Protein AF-A0A6S7G7I5-F1 (afdb_monomer_lite)

pLDDT: mean 78.07, std 20.4, range [28.81, 96.94]

Radius of gyration: 29.02 Å; chains: 1; boundi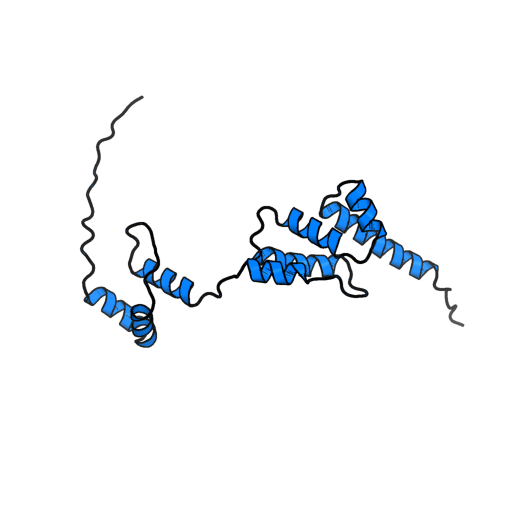ng box: 54×65×83 Å

Organism: Paramuricea clavata (NCBI:txid317549)

Structure (mmCIF, N/CA/C/O backbone):
data_AF-A0A6S7G7I5-F1
#
_entry.id   AF-A0A6S7G7I5-F1
#
loop_
_atom_site.group_PDB
_atom_site.id
_atom_site.type_symbol
_atom_site.label_atom_id
_atom_site.label_alt_id
_atom_site.label_comp_id
_atom_site.label_asym_id
_atom_site.label_entity_id
_atom_site.label_seq_id
_atom_site.pdbx_PDB_ins_code
_atom_site.Cartn_x
_atom_site.Cartn_y
_atom_site.Cartn_z
_atom_site.occupancy
_atom_site.B_iso_or_equiv
_atom_site.auth_seq_id
_atom_site.auth_comp_id
_atom_site.auth_asym_id
_atom_site.auth_atom_id
_atom_site.pdbx_PDB_model_num
ATOM 1 N N . MET A 1 1 ? 25.044 44.221 -19.185 1.00 41.00 1 MET A N 1
ATOM 2 C CA . MET A 1 1 ? 25.330 44.775 -20.522 1.00 41.00 1 MET A CA 1
ATOM 3 C C . MET A 1 1 ? 26.742 44.373 -20.874 1.00 41.00 1 MET A C 1
ATOM 5 O O . MET A 1 1 ? 27.608 44.575 -20.044 1.00 41.00 1 MET A O 1
ATOM 9 N N . GLU A 1 2 ? 27.050 43.767 -21.999 1.00 36.00 2 GLU A N 1
ATOM 10 C CA . GLU A 1 2 ? 26.261 43.349 -23.151 1.00 36.00 2 GLU A CA 1
ATOM 11 C C . GLU A 1 2 ? 27.157 42.374 -23.932 1.00 36.00 2 GLU A C 1
ATOM 13 O O . GLU A 1 2 ? 28.376 42.457 -23.814 1.00 36.00 2 GLU A O 1
ATOM 18 N N . ALA A 1 3 ? 26.514 41.434 -24.632 1.00 41.47 3 ALA A N 1
ATOM 19 C CA . ALA A 1 3 ? 26.901 40.818 -25.908 1.00 41.47 3 ALA A CA 1
ATOM 20 C C . ALA A 1 3 ? 28.393 40.868 -26.307 1.00 41.47 3 ALA A C 1
ATOM 22 O O . ALA A 1 3 ? 28.996 41.923 -26.407 1.00 41.47 3 ALA A O 1
ATOM 23 N N . GLU A 1 4 ? 29.046 39.754 -26.624 1.00 42.25 4 GLU A N 1
ATOM 24 C CA . GLU A 1 4 ? 28.818 38.947 -27.833 1.00 42.25 4 GLU A CA 1
ATOM 25 C C . GLU A 1 4 ? 29.430 37.551 -27.580 1.00 42.25 4 GLU A C 1
ATOM 27 O O . GLU A 1 4 ? 30.589 37.428 -27.208 1.00 42.25 4 GLU A O 1
ATOM 32 N N . TYR A 1 5 ? 28.721 36.425 -27.642 1.00 43.31 5 TYR A N 1
ATOM 33 C CA . TYR A 1 5 ? 28.072 35.851 -28.822 1.00 43.31 5 TYR A CA 1
ATOM 34 C C . TYR A 1 5 ? 28.921 35.915 -30.097 1.00 43.31 5 TYR A C 1
ATOM 36 O O . TYR A 1 5 ? 28.522 36.562 -31.055 1.00 43.31 5 TYR A O 1
ATOM 44 N N . ARG A 1 6 ? 30.039 35.177 -30.164 1.00 36.69 6 ARG A N 1
ATOM 45 C CA . ARG A 1 6 ? 30.509 34.586 -31.432 1.00 36.69 6 ARG A CA 1
ATOM 46 C C . ARG A 1 6 ? 31.046 33.174 -31.226 1.00 36.69 6 ARG A C 1
ATOM 48 O O . ARG A 1 6 ? 32.200 32.945 -30.896 1.00 36.69 6 ARG A O 1
ATOM 55 N N . ALA A 1 7 ? 30.107 32.252 -31.411 1.00 45.25 7 ALA A N 1
ATOM 56 C CA . ALA A 1 7 ? 30.241 30.933 -32.006 1.00 45.25 7 ALA A CA 1
ATOM 57 C C . ALA A 1 7 ? 31.666 30.451 -32.328 1.00 45.25 7 ALA A C 1
ATOM 59 O O . ALA A 1 7 ? 32.244 30.821 -33.348 1.00 45.25 7 ALA A O 1
ATOM 60 N N . THR A 1 8 ? 32.106 29.444 -31.580 1.00 34.78 8 THR A N 1
ATOM 61 C CA . THR A 1 8 ? 32.965 28.401 -32.143 1.00 34.78 8 THR A CA 1
ATOM 62 C C . THR A 1 8 ? 32.189 27.097 -32.105 1.00 34.78 8 THR A C 1
ATOM 64 O O . THR A 1 8 ? 32.448 26.195 -31.314 1.00 34.78 8 THR A O 1
ATOM 67 N N . ILE A 1 9 ? 31.198 27.010 -32.995 1.00 38.22 9 ILE A N 1
ATOM 68 C CA . ILE A 1 9 ? 30.709 25.728 -33.496 1.00 38.22 9 ILE A CA 1
ATOM 69 C C . ILE A 1 9 ? 31.869 25.143 -34.312 1.00 38.22 9 ILE A C 1
ATOM 71 O O . ILE A 1 9 ? 31.909 25.220 -35.536 1.00 38.22 9 ILE A O 1
ATOM 75 N N . GLN A 1 10 ? 32.873 24.593 -33.630 1.00 34.38 10 GLN A N 1
ATOM 76 C CA . GLN A 1 10 ? 33.696 23.567 -34.240 1.00 34.38 10 GLN A CA 1
ATOM 77 C C . GLN A 1 10 ? 32.888 22.291 -34.125 1.00 34.38 10 GLN A C 1
ATOM 79 O O . GLN A 1 10 ? 32.891 21.598 -33.112 1.00 34.38 10 GLN A O 1
ATOM 84 N N . ILE A 1 11 ? 32.134 22.049 -35.195 1.00 34.91 11 ILE A N 1
ATOM 85 C CA . ILE A 1 11 ? 31.566 20.759 -35.543 1.00 34.91 11 ILE A CA 1
ATOM 86 C C . ILE A 1 11 ? 32.722 19.767 -35.431 1.00 34.91 11 ILE A C 1
ATOM 88 O O . ILE A 1 11 ? 33.521 19.627 -36.361 1.00 34.91 11 ILE A O 1
ATOM 92 N N . PHE A 1 12 ? 32.843 19.103 -34.279 1.00 28.81 12 PHE A N 1
ATOM 93 C CA . PHE A 1 12 ? 33.569 17.853 -34.183 1.00 28.81 12 PHE A CA 1
ATOM 94 C C . PHE A 1 12 ? 32.837 16.951 -35.162 1.00 28.81 12 PHE A C 1
ATOM 96 O O . PHE A 1 12 ? 31.755 16.435 -34.879 1.00 28.81 12 PHE A O 1
ATOM 103 N N . ARG A 1 13 ? 33.375 16.878 -36.382 1.00 32.53 13 ARG A N 1
ATOM 104 C CA . ARG A 1 13 ? 33.010 15.885 -37.377 1.00 32.53 13 ARG A CA 1
ATOM 105 C C . ARG A 1 13 ? 33.223 14.555 -36.681 1.00 32.53 13 ARG A C 1
ATOM 107 O O . ARG A 1 13 ? 34.342 14.052 -36.630 1.00 32.53 13 ARG A O 1
ATOM 114 N N . TYR A 1 14 ? 32.150 14.039 -36.097 1.00 33.62 14 TYR A N 1
ATOM 115 C CA . TYR A 1 14 ? 32.092 12.701 -35.557 1.00 33.62 14 TYR A CA 1
ATOM 116 C C . TYR A 1 14 ? 32.307 11.793 -36.760 1.00 33.62 14 TYR A C 1
ATOM 118 O O . TYR A 1 14 ? 31.427 11.594 -37.601 1.00 33.62 14 TYR A O 1
ATOM 126 N N . ARG A 1 15 ? 33.557 11.368 -36.928 1.00 33.56 15 ARG A N 1
ATOM 127 C CA . ARG A 1 15 ? 33.932 10.381 -37.923 1.00 33.56 15 ARG A CA 1
ATOM 128 C C . ARG A 1 15 ? 33.146 9.135 -37.539 1.00 33.56 15 ARG A C 1
ATOM 130 O O . ARG A 1 15 ? 33.246 8.699 -36.397 1.00 33.56 15 ARG A O 1
ATOM 137 N N . ARG A 1 16 ? 32.324 8.618 -38.458 1.00 34.50 16 ARG A N 1
ATOM 138 C CA . ARG A 1 16 ? 31.624 7.346 -38.241 1.00 34.50 16 ARG A CA 1
ATOM 139 C C . ARG A 1 16 ? 32.658 6.329 -37.739 1.00 34.50 16 ARG A C 1
ATOM 141 O O . ARG A 1 16 ? 33.694 6.203 -38.407 1.00 34.50 16 ARG A O 1
ATOM 148 N N . PRO A 1 17 ? 32.428 5.672 -36.592 1.00 41.16 17 PRO A N 1
ATOM 149 C CA . PRO A 1 17 ? 33.378 4.704 -36.081 1.00 41.16 17 PRO A CA 1
ATOM 150 C C . PRO A 1 17 ? 33.504 3.582 -37.108 1.00 41.16 17 PRO A C 1
ATOM 152 O O . PRO A 1 17 ? 32.545 3.201 -37.787 1.00 41.16 17 PRO A O 1
ATOM 155 N N . THR A 1 18 ? 34.733 3.125 -37.307 1.00 49.16 18 THR A N 1
ATOM 156 C CA . THR A 1 18 ? 35.007 2.044 -38.259 1.00 49.16 18 THR A CA 1
ATOM 157 C C . THR A 1 18 ? 34.775 0.699 -37.586 1.00 49.16 18 THR A C 1
ATOM 159 O O . THR A 1 18 ? 34.868 0.570 -36.367 1.00 49.16 18 THR A O 1
ATOM 162 N N . THR A 1 19 ? 34.557 -0.341 -38.390 1.00 48.88 19 THR A N 1
ATOM 163 C CA . THR A 1 19 ? 34.304 -1.737 -37.987 1.00 48.88 19 THR A CA 1
ATOM 164 C C . THR A 1 19 ? 35.287 -2.294 -36.937 1.00 48.88 19 THR A C 1
ATOM 166 O O . THR A 1 19 ? 34.985 -3.286 -36.283 1.00 48.88 19 THR A O 1
ATOM 169 N N . LYS A 1 20 ? 36.465 -1.673 -36.751 1.00 47.97 20 LYS A N 1
ATOM 170 C CA . LYS A 1 20 ? 37.492 -2.046 -35.760 1.00 47.97 20 LYS A CA 1
ATOM 171 C C . LYS A 1 20 ? 37.158 -1.666 -34.309 1.00 47.97 20 LYS A C 1
ATOM 173 O O . LYS A 1 20 ? 37.547 -2.407 -33.405 1.00 47.97 20 LYS A O 1
ATOM 178 N N . GLU A 1 21 ? 36.454 -0.560 -34.073 1.00 49.75 21 GLU A N 1
ATOM 179 C CA . GLU A 1 21 ? 36.111 -0.104 -32.712 1.00 49.75 21 GLU A CA 1
ATOM 180 C C . GLU A 1 21 ? 35.004 -0.983 -32.116 1.00 49.75 21 GLU A C 1
ATOM 182 O O . GLU A 1 21 ? 35.159 -1.491 -31.005 1.00 49.75 21 GLU A O 1
ATOM 187 N N . ARG A 1 22 ? 33.993 -1.325 -32.930 1.00 48.00 22 ARG A N 1
ATOM 188 C CA . ARG A 1 22 ? 33.002 -2.371 -32.623 1.00 48.00 22 ARG A CA 1
ATOM 189 C C . ARG A 1 22 ? 33.652 -3.726 -32.333 1.00 48.00 22 ARG A C 1
ATOM 191 O O . ARG A 1 22 ? 33.331 -4.375 -31.344 1.00 48.00 22 ARG A O 1
ATOM 198 N N . ARG A 1 23 ? 34.637 -4.130 -33.148 1.00 43.56 23 ARG A N 1
ATOM 199 C CA . ARG A 1 23 ? 35.353 -5.411 -32.989 1.00 43.56 23 ARG A CA 1
ATOM 200 C C . ARG A 1 23 ? 36.048 -5.536 -31.636 1.00 43.56 23 ARG A C 1
ATOM 202 O O . ARG A 1 23 ? 35.916 -6.562 -30.985 1.00 43.56 23 ARG A O 1
ATOM 209 N N . THR A 1 24 ? 36.774 -4.502 -31.213 1.00 54.22 24 THR A N 1
ATOM 210 C CA . THR A 1 24 ? 37.514 -4.511 -29.936 1.00 54.22 24 THR A CA 1
ATOM 211 C C . THR A 1 24 ? 36.575 -4.643 -28.737 1.00 54.22 24 THR A C 1
ATOM 213 O O . THR A 1 24 ? 36.912 -5.281 -27.743 1.00 54.22 24 THR A O 1
ATOM 216 N N . TYR A 1 25 ? 35.381 -4.068 -28.850 1.00 56.62 25 TYR A N 1
ATOM 217 C CA . TYR A 1 25 ? 34.367 -4.104 -27.812 1.00 56.62 25 TYR A CA 1
ATOM 218 C C . TYR A 1 25 ? 33.661 -5.470 -27.722 1.00 56.62 25 TYR A C 1
ATOM 220 O O . TYR A 1 25 ? 33.625 -6.053 -26.638 1.00 56.62 25 TYR A O 1
ATOM 228 N N . TYR A 1 26 ? 33.228 -6.054 -28.847 1.00 53.81 26 TYR A N 1
ATOM 229 C CA . TYR A 1 26 ? 32.665 -7.415 -28.869 1.00 53.81 26 TYR A CA 1
ATOM 230 C C . TYR A 1 26 ? 33.661 -8.483 -28.394 1.00 53.81 26 TYR A C 1
ATOM 232 O O . TYR A 1 26 ? 33.279 -9.425 -27.704 1.00 53.81 26 TYR A O 1
ATOM 240 N N . ILE A 1 27 ? 34.958 -8.301 -28.677 1.00 55.44 27 ILE A N 1
ATOM 241 C CA . ILE A 1 27 ? 36.026 -9.183 -28.174 1.00 55.44 27 ILE A CA 1
ATOM 242 C C . ILE A 1 27 ? 36.059 -9.221 -26.634 1.00 55.44 27 ILE A C 1
ATOM 244 O O . ILE A 1 27 ? 36.442 -10.240 -26.065 1.00 55.44 27 ILE A O 1
ATOM 248 N N . ARG A 1 28 ? 35.654 -8.146 -25.943 1.00 56.50 28 ARG A N 1
ATOM 249 C CA . ARG A 1 28 ? 35.699 -8.064 -24.473 1.00 56.50 28 ARG A CA 1
ATOM 250 C C . ARG A 1 28 ? 34.461 -8.636 -23.778 1.00 56.50 28 ARG A C 1
ATOM 252 O O . ARG A 1 28 ? 34.554 -8.984 -22.606 1.00 56.50 28 ARG A O 1
ATOM 259 N N . ILE A 1 29 ? 33.328 -8.705 -24.475 1.00 59.25 29 ILE A N 1
ATOM 260 C CA . ILE A 1 29 ? 32.018 -9.071 -23.906 1.00 59.25 29 ILE A CA 1
ATOM 261 C C . ILE A 1 29 ? 31.606 -10.501 -24.288 1.00 59.25 29 ILE A C 1
ATOM 263 O O . ILE A 1 29 ? 30.845 -11.132 -23.562 1.00 59.25 29 ILE A O 1
ATOM 267 N N . GLY A 1 30 ? 32.180 -11.049 -25.363 1.00 65.94 30 GLY A N 1
ATOM 268 C CA . GLY A 1 30 ? 31.896 -12.398 -25.852 1.00 65.94 30 GLY A CA 1
ATOM 269 C C . GLY A 1 30 ? 31.000 -12.382 -27.091 1.00 65.94 30 GLY A C 1
ATOM 270 O O . GLY A 1 30 ? 30.219 -11.453 -27.298 1.00 65.94 30 GLY A O 1
ATOM 271 N N . GLN A 1 31 ? 31.134 -13.413 -27.932 1.00 68.06 31 GLN A N 1
ATOM 272 C CA . GLN A 1 31 ? 30.384 -13.540 -29.192 1.00 68.06 31 GLN A CA 1
ATOM 273 C C . GLN A 1 31 ? 28.869 -13.579 -28.965 1.00 68.06 31 GLN A C 1
ATOM 275 O O . GLN A 1 31 ? 28.130 -12.988 -29.737 1.00 68.06 31 GLN A O 1
ATOM 280 N N . GLU A 1 32 ? 28.419 -14.162 -27.854 1.00 65.94 32 GLU A N 1
ATOM 281 C CA . GLU A 1 32 ? 26.995 -14.291 -27.528 1.00 65.94 32 GLU A CA 1
ATOM 282 C C . GLU A 1 32 ? 26.275 -12.939 -27.420 1.00 65.94 32 GLU A C 1
ATOM 284 O O . GLU A 1 32 ? 25.159 -12.795 -27.910 1.00 65.94 32 GLU A O 1
ATOM 289 N N . ILE A 1 33 ? 26.909 -11.918 -26.828 1.00 71.12 33 ILE A N 1
ATOM 290 C CA . ILE A 1 33 ? 26.309 -10.576 -26.735 1.00 71.12 33 ILE A CA 1
ATOM 291 C C . ILE A 1 33 ? 26.437 -9.811 -28.058 1.00 71.12 33 ILE A C 1
ATOM 293 O O . ILE A 1 33 ? 25.602 -8.958 -28.344 1.00 71.12 33 ILE A O 1
ATOM 297 N N . ALA A 1 34 ? 27.439 -10.127 -28.883 1.00 70.50 34 ALA A N 1
ATOM 298 C CA . ALA A 1 34 ? 27.572 -9.554 -30.221 1.00 70.50 34 ALA A CA 1
ATOM 299 C C . ALA A 1 34 ? 26.457 -10.038 -31.157 1.00 70.50 34 ALA A C 1
ATOM 301 O O . ALA A 1 34 ? 25.768 -9.223 -31.766 1.00 70.50 34 ALA A O 1
ATOM 302 N N . ASP A 1 35 ? 26.234 -11.353 -31.193 1.00 74.38 35 ASP A N 1
ATOM 303 C CA . ASP A 1 35 ? 25.162 -11.975 -31.973 1.00 74.38 35 ASP A CA 1
ATOM 304 C C . ASP A 1 35 ? 23.786 -11.482 -31.499 1.00 74.38 35 ASP A C 1
ATOM 306 O O . ASP A 1 35 ? 22.873 -11.242 -32.291 1.00 74.38 35 ASP A O 1
ATOM 310 N N . LEU A 1 36 ? 23.647 -11.278 -30.188 1.00 75.81 36 LEU A N 1
ATOM 311 C CA . LEU A 1 36 ? 22.437 -10.733 -29.603 1.00 75.81 36 LEU A CA 1
ATOM 312 C C . LEU A 1 36 ? 22.212 -9.258 -29.972 1.00 75.81 36 LEU A C 1
ATOM 314 O O . LEU A 1 36 ? 21.086 -8.891 -30.307 1.00 75.81 36 LEU A O 1
ATOM 318 N N . ASP A 1 37 ? 23.247 -8.418 -29.932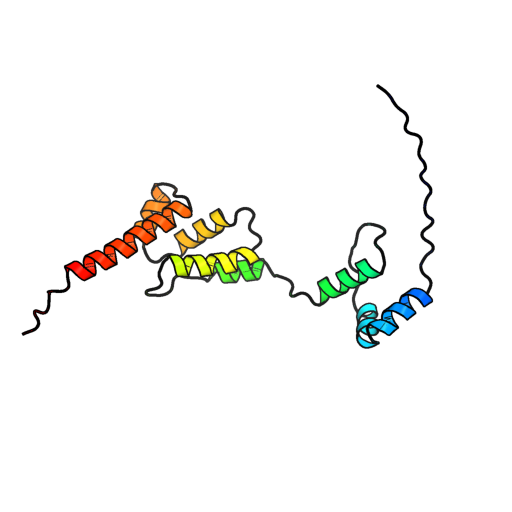 1.00 75.94 37 ASP A N 1
ATOM 319 C CA . ASP A 1 37 ? 23.163 -7.017 -30.354 1.00 75.94 37 ASP A CA 1
ATOM 320 C C . ASP A 1 37 ? 22.687 -6.905 -31.810 1.00 75.94 37 ASP A C 1
ATOM 322 O O . ASP A 1 37 ? 21.763 -6.147 -32.098 1.00 75.94 37 ASP A O 1
ATOM 326 N N . ASP A 1 38 ? 23.218 -7.734 -32.709 1.00 79.19 38 ASP A N 1
ATOM 327 C CA . ASP A 1 38 ? 22.777 -7.772 -34.108 1.00 79.19 38 ASP A CA 1
ATOM 328 C C . ASP A 1 38 ? 21.310 -8.228 -34.264 1.00 79.19 38 ASP A C 1
ATOM 330 O O . ASP A 1 38 ? 20.628 -7.829 -35.212 1.00 79.19 38 ASP A O 1
ATOM 334 N N . SER A 1 39 ? 20.797 -9.040 -33.333 1.00 81.31 39 SER A N 1
ATOM 335 C CA . SER A 1 39 ? 19.432 -9.588 -33.381 1.00 81.31 39 SER A CA 1
ATOM 336 C C . SER A 1 39 ? 18.340 -8.663 -32.819 1.00 81.31 39 SER A C 1
ATOM 338 O O . SER A 1 39 ? 17.166 -8.811 -33.169 1.00 81.31 39 SER A O 1
ATOM 340 N N . ILE A 1 40 ? 18.698 -7.712 -31.950 1.00 79.38 40 ILE A N 1
ATOM 341 C CA . ILE A 1 40 ? 17.751 -6.821 -31.261 1.00 79.38 40 ILE A CA 1
ATOM 342 C C . ILE A 1 40 ? 17.647 -5.488 -32.029 1.00 79.38 40 ILE A C 1
ATOM 344 O O . ILE A 1 40 ? 18.658 -4.972 -32.504 1.00 79.38 40 ILE A O 1
ATOM 348 N N . PRO A 1 41 ? 16.456 -4.869 -32.141 1.00 80.06 41 PRO A N 1
ATOM 349 C CA . PRO A 1 41 ? 16.321 -3.543 -32.743 1.00 80.06 41 PRO A CA 1
ATOM 350 C C . PRO A 1 41 ? 17.028 -2.457 -31.920 1.00 80.06 41 PRO A C 1
ATOM 352 O O . PRO A 1 41 ? 17.010 -2.479 -30.689 1.00 80.06 41 PRO A O 1
ATOM 355 N N . ASP A 1 42 ? 17.621 -1.474 -32.597 1.00 77.12 42 ASP A N 1
ATOM 356 C CA . ASP A 1 42 ? 18.238 -0.331 -31.921 1.00 77.12 42 ASP A CA 1
ATOM 357 C C . ASP A 1 42 ? 17.183 0.525 -31.190 1.00 77.12 42 ASP A C 1
ATOM 359 O O . ASP A 1 42 ? 16.098 0.769 -31.732 1.00 77.12 42 ASP A O 1
ATOM 363 N N . PRO A 1 43 ? 17.482 1.018 -29.972 1.00 72.56 43 PRO A N 1
ATOM 364 C CA . PRO A 1 43 ? 16.575 1.881 -29.228 1.00 72.56 43 PRO A CA 1
ATOM 365 C C . PRO A 1 43 ? 16.374 3.213 -29.964 1.00 72.56 43 PRO A C 1
ATOM 367 O O . PRO A 1 43 ? 17.316 3.785 -30.518 1.00 72.56 43 PRO A O 1
ATOM 370 N N . ALA A 1 44 ? 15.149 3.745 -29.928 1.00 68.12 44 ALA A N 1
ATOM 371 C CA . ALA A 1 44 ? 14.818 5.065 -30.465 1.00 68.12 44 ALA A CA 1
ATOM 372 C C . ALA A 1 44 ? 15.410 6.174 -29.573 1.00 68.12 44 ALA A C 1
ATOM 374 O O . ALA A 1 44 ? 14.716 6.789 -28.768 1.00 68.12 44 ALA A O 1
ATOM 375 N N . LEU A 1 45 ? 16.723 6.383 -29.665 1.00 65.50 45 LEU A N 1
ATOM 376 C CA . LEU A 1 45 ? 17.444 7.418 -28.928 1.00 65.50 45 LEU A CA 1
ATOM 377 C C . LEU A 1 45 ? 17.533 8.686 -29.783 1.00 65.50 45 LEU A C 1
ATOM 379 O O . LEU A 1 45 ? 18.098 8.670 -30.87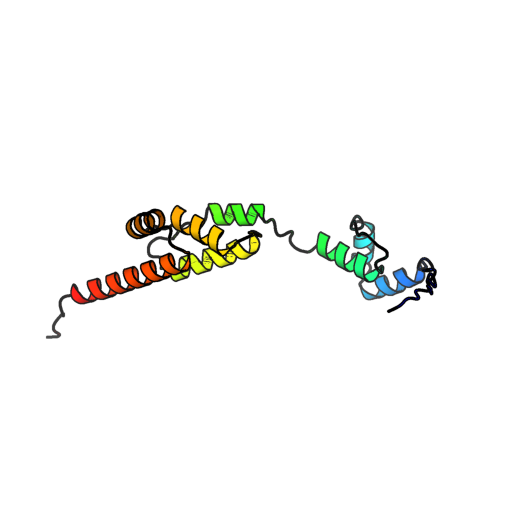8 1.00 65.50 45 LEU A O 1
ATOM 383 N N . GLU A 1 46 ? 17.002 9.796 -29.274 1.00 57.69 46 GLU A N 1
ATOM 384 C CA . GLU A 1 46 ? 17.172 11.111 -29.892 1.00 57.69 46 GLU A CA 1
ATOM 385 C C . GLU A 1 46 ? 18.574 11.664 -29.579 1.00 57.69 46 GLU A C 1
ATOM 387 O O . GLU A 1 46 ? 18.985 11.775 -28.422 1.00 57.69 46 GLU A O 1
ATOM 392 N N . GLY A 1 47 ? 19.329 12.009 -30.626 1.00 59.53 47 GLY A N 1
ATOM 393 C CA . GLY A 1 47 ? 20.642 12.650 -30.518 1.00 59.53 47 GLY A CA 1
ATOM 394 C C . GLY A 1 47 ? 21.853 11.750 -30.798 1.00 59.53 47 GLY A C 1
ATOM 395 O O . GLY A 1 47 ? 21.779 10.534 -30.990 1.00 59.53 47 GLY A O 1
ATOM 396 N N . ASN A 1 48 ? 23.025 12.384 -30.858 1.00 59.41 48 ASN A N 1
ATOM 397 C CA . ASN A 1 48 ? 24.289 11.739 -31.218 1.00 59.41 48 ASN A CA 1
ATOM 398 C C . ASN A 1 48 ? 24.944 11.085 -29.982 1.00 59.41 48 ASN A C 1
ATOM 400 O O . ASN A 1 48 ? 25.993 11.522 -29.517 1.00 59.41 48 ASN A O 1
ATOM 404 N N . GLN A 1 49 ? 24.278 10.085 -29.392 1.00 64.06 49 GLN A N 1
ATOM 405 C CA . GLN A 1 49 ? 24.822 9.307 -28.271 1.00 64.06 49 GLN A CA 1
ATOM 406 C C . GLN A 1 49 ? 25.897 8.311 -28.742 1.00 64.06 49 GLN A C 1
ATOM 408 O O . GLN A 1 49 ? 25.761 7.725 -29.818 1.00 64.06 49 GLN A O 1
ATOM 413 N N . ASN A 1 50 ? 26.933 8.100 -27.920 1.00 74.44 50 ASN A N 1
ATOM 414 C CA . ASN A 1 50 ? 28.027 7.150 -28.169 1.00 74.44 50 ASN A CA 1
ATOM 415 C C . ASN A 1 50 ? 27.503 5.699 -28.289 1.00 74.44 50 ASN A C 1
ATOM 417 O O . ASN A 1 50 ? 26.572 5.321 -27.579 1.00 74.44 50 ASN A O 1
ATOM 421 N N . GLU A 1 51 ? 28.122 4.880 -29.148 1.00 71.00 51 GLU A N 1
ATOM 422 C CA . GLU A 1 51 ? 27.760 3.473 -29.399 1.00 71.00 51 GLU A CA 1
ATOM 423 C C . GLU A 1 51 ? 27.712 2.632 -28.114 1.00 71.00 51 GLU A C 1
ATOM 425 O O . GLU A 1 51 ? 26.820 1.804 -27.960 1.00 71.00 51 GLU A O 1
ATOM 430 N N . TYR A 1 52 ? 28.600 2.905 -27.152 1.00 70.25 52 TYR A N 1
ATOM 431 C CA . TYR A 1 52 ? 28.576 2.247 -25.842 1.00 70.25 52 TYR A CA 1
ATOM 432 C C . TYR A 1 52 ? 27.262 2.494 -25.085 1.00 70.25 52 TYR A C 1
ATOM 434 O O . TYR A 1 52 ? 26.631 1.561 -24.597 1.00 70.25 52 TYR A O 1
ATOM 442 N N . THR A 1 53 ? 26.817 3.750 -25.016 1.00 72.56 53 THR A N 1
ATOM 443 C CA . THR A 1 53 ? 25.571 4.131 -24.334 1.00 72.56 53 THR A CA 1
ATOM 444 C C . THR A 1 53 ? 24.353 3.546 -25.040 1.00 72.56 53 THR A C 1
ATOM 446 O O . THR A 1 53 ? 23.415 3.100 -24.383 1.00 72.56 53 THR A O 1
ATOM 449 N N . ARG A 1 54 ? 24.391 3.489 -26.378 1.00 77.00 54 ARG A N 1
ATOM 450 C CA . ARG A 1 54 ? 23.334 2.864 -27.179 1.00 77.00 54 ARG A CA 1
ATOM 451 C C . ARG A 1 54 ? 23.196 1.382 -26.861 1.00 77.00 54 ARG A C 1
ATOM 453 O O . ARG A 1 54 ? 22.076 0.934 -26.640 1.00 77.00 54 ARG A O 1
ATOM 460 N N . LEU A 1 55 ? 24.308 0.645 -26.788 1.00 76.56 55 LEU A N 1
ATOM 461 C CA . LEU A 1 55 ? 24.250 -0.777 -26.471 1.00 76.56 55 LEU A CA 1
ATOM 462 C C . LEU A 1 55 ? 23.772 -1.027 -25.042 1.00 76.56 55 LEU A C 1
ATOM 464 O O . LEU A 1 55 ? 22.920 -1.883 -24.849 1.00 76.56 55 LEU A O 1
ATOM 468 N N . ILE A 1 56 ? 24.272 -0.281 -24.052 1.00 78.88 56 ILE A N 1
ATOM 469 C CA . ILE A 1 56 ? 23.795 -0.431 -22.669 1.00 78.88 56 ILE A CA 1
ATOM 470 C C . ILE A 1 56 ? 22.281 -0.212 -22.605 1.00 78.88 56 ILE A C 1
ATOM 472 O O . ILE A 1 56 ? 21.578 -1.063 -22.080 1.00 78.88 56 ILE A O 1
ATOM 476 N N . HIS A 1 57 ? 21.749 0.839 -23.236 1.00 76.25 57 HIS A N 1
ATOM 477 C CA . HIS A 1 57 ? 20.301 1.055 -23.294 1.00 76.25 57 HIS A CA 1
ATOM 478 C C . HIS A 1 57 ? 19.539 -0.036 -24.044 1.00 76.25 57 HIS A C 1
ATOM 480 O O . HIS A 1 57 ? 18.435 -0.398 -23.643 1.00 76.25 57 HIS A O 1
ATOM 486 N N . LYS A 1 58 ? 20.113 -0.568 -25.120 1.00 81.38 58 LYS A N 1
ATOM 487 C CA . LYS A 1 58 ? 19.530 -1.667 -25.890 1.00 81.38 58 LYS A CA 1
ATOM 488 C C . LYS A 1 58 ? 19.447 -2.951 -25.062 1.00 81.38 58 LYS A C 1
ATOM 490 O O . LYS A 1 58 ? 18.395 -3.584 -25.017 1.00 81.38 58 LYS A O 1
ATOM 495 N N . LEU A 1 59 ? 20.526 -3.294 -24.359 1.00 78.81 59 LEU A N 1
ATOM 496 C CA . LEU A 1 59 ? 20.583 -4.435 -23.448 1.00 78.81 59 LEU A CA 1
ATOM 497 C C . LEU A 1 59 ? 19.655 -4.222 -22.250 1.00 78.81 59 LEU A C 1
ATOM 499 O O . LEU A 1 59 ? 18.894 -5.123 -21.922 1.00 78.81 59 LEU A O 1
ATOM 503 N N . ASP A 1 60 ? 19.632 -3.029 -21.659 1.00 77.06 60 ASP A N 1
ATOM 504 C CA . ASP A 1 60 ? 18.723 -2.682 -20.565 1.00 77.06 60 ASP A CA 1
ATOM 505 C C . ASP A 1 60 ? 17.257 -2.835 -20.991 1.00 77.06 60 ASP A C 1
ATOM 507 O O . ASP A 1 60 ? 16.474 -3.473 -20.298 1.00 77.06 60 ASP A O 1
ATOM 511 N N . GLN A 1 61 ? 16.866 -2.325 -22.162 1.00 75.19 61 GLN A N 1
ATOM 512 C CA . GLN A 1 61 ? 15.497 -2.476 -22.672 1.00 75.19 61 GLN A CA 1
ATOM 513 C C . GLN A 1 61 ? 15.096 -3.929 -22.948 1.00 75.19 61 GLN A C 1
ATOM 515 O O . GLN A 1 61 ? 13.902 -4.258 -22.907 1.00 75.19 61 GLN A O 1
ATOM 520 N N . HIS A 1 62 ? 16.069 -4.769 -23.294 1.00 77.31 62 HIS A N 1
ATOM 521 C CA . HIS A 1 62 ? 15.839 -6.163 -23.642 1.00 77.31 62 HIS A CA 1
ATOM 522 C C . HIS A 1 62 ? 15.847 -7.085 -22.418 1.00 77.31 62 HIS A C 1
ATOM 524 O O . HIS A 1 62 ? 15.041 -8.011 -22.341 1.00 77.31 62 HIS A O 1
ATOM 530 N N . PHE A 1 63 ? 16.739 -6.832 -21.461 1.00 71.00 63 PHE A N 1
ATOM 531 C CA . PHE A 1 63 ? 16.994 -7.710 -20.322 1.00 71.00 63 PHE A CA 1
ATOM 532 C C . PHE A 1 63 ? 16.422 -7.221 -19.003 1.00 71.00 63 PHE A C 1
ATOM 534 O O . PHE A 1 63 ? 16.143 -8.058 -18.140 1.00 71.00 63 PHE A O 1
ATOM 541 N N . LEU A 1 64 ? 16.239 -5.910 -18.810 1.00 68.69 64 LEU A N 1
ATOM 542 C CA . LEU A 1 64 ? 15.561 -5.461 -17.605 1.00 68.69 64 LEU A CA 1
ATOM 543 C C . LEU A 1 64 ? 14.113 -5.951 -17.661 1.00 68.69 64 LEU A C 1
ATOM 545 O O . LEU A 1 64 ? 13.438 -5.788 -18.685 1.00 68.69 64 LEU A O 1
ATOM 549 N N . PRO A 1 65 ? 13.606 -6.533 -16.561 1.00 64.00 65 PRO A N 1
ATOM 550 C CA . PRO A 1 65 ? 12.190 -6.797 -16.431 1.00 64.00 65 PRO A CA 1
ATOM 551 C C . PRO A 1 65 ? 11.449 -5.499 -16.729 1.00 64.00 65 PRO A C 1
ATOM 553 O O . PRO A 1 65 ? 11.639 -4.499 -16.036 1.00 64.00 65 PRO A O 1
ATOM 556 N N . ARG A 1 66 ? 10.621 -5.495 -17.776 1.00 67.88 66 ARG A N 1
ATOM 557 C CA . ARG A 1 66 ? 9.742 -4.357 -18.030 1.00 67.88 66 ARG A CA 1
ATOM 558 C C . ARG A 1 66 ? 8.820 -4.260 -16.828 1.00 67.88 66 ARG A C 1
ATOM 560 O O . ARG A 1 66 ? 7.938 -5.106 -16.667 1.00 67.88 66 ARG A O 1
ATOM 567 N N . GLU A 1 67 ? 9.053 -3.275 -15.965 1.00 66.44 67 GLU A N 1
ATOM 568 C CA . GLU A 1 67 ? 8.156 -2.986 -14.856 1.00 66.44 67 GLU A CA 1
ATOM 569 C C . GLU A 1 67 ? 6.811 -2.589 -15.451 1.00 66.44 67 GLU A C 1
ATOM 571 O O . GLU A 1 67 ? 6.575 -1.462 -15.888 1.00 66.44 67 GLU A O 1
ATOM 576 N N . ASN A 1 68 ? 5.927 -3.577 -15.550 1.00 83.56 68 ASN A N 1
ATOM 577 C CA . ASN A 1 68 ? 4.594 -3.355 -16.044 1.00 83.56 68 ASN A CA 1
ATOM 578 C C . ASN A 1 68 ? 3.803 -2.697 -14.916 1.00 83.56 68 ASN A C 1
ATOM 580 O O . ASN A 1 68 ? 3.232 -3.373 -14.055 1.00 83.56 68 ASN A O 1
ATOM 584 N N . LYS A 1 69 ? 3.785 -1.363 -14.936 1.00 89.25 69 LYS A N 1
ATOM 585 C CA . LYS A 1 69 ? 3.001 -0.544 -14.011 1.00 89.25 69 LYS A CA 1
ATOM 586 C C . LYS A 1 69 ? 1.542 -0.999 -13.938 1.00 89.25 69 LYS A C 1
ATOM 588 O O . LYS A 1 69 ? 0.958 -0.979 -12.860 1.00 89.25 69 LYS A O 1
ATOM 593 N N . ASP A 1 70 ? 0.963 -1.470 -15.044 1.00 88.62 70 ASP A N 1
ATOM 594 C CA . ASP A 1 70 ? -0.431 -1.912 -15.090 1.00 88.62 70 ASP A CA 1
ATOM 595 C C . ASP A 1 70 ? -0.606 -3.254 -14.372 1.00 88.62 70 ASP A C 1
ATOM 597 O O . ASP A 1 70 ? -1.576 -3.445 -13.641 1.00 88.62 70 ASP A O 1
ATOM 601 N N . TYR A 1 71 ? 0.378 -4.150 -14.474 1.00 91.00 71 TYR A N 1
ATOM 602 C CA . TYR A 1 71 ? 0.404 -5.375 -13.675 1.00 91.00 71 TYR A CA 1
ATOM 603 C C . TYR A 1 71 ? 0.601 -5.087 -12.180 1.00 91.00 71 TYR A C 1
ATOM 605 O O . TYR A 1 71 ? -0.056 -5.704 -11.342 1.00 91.00 71 TYR A O 1
ATOM 613 N N . ALA A 1 72 ? 1.459 -4.127 -11.823 1.00 92.06 72 ALA A N 1
ATOM 614 C CA . ALA A 1 72 ? 1.620 -3.703 -10.433 1.00 92.06 72 ALA A CA 1
ATOM 615 C C . ALA A 1 72 ? 0.312 -3.121 -9.870 1.00 92.06 72 ALA A C 1
ATOM 617 O O . ALA A 1 72 ? -0.106 -3.507 -8.779 1.00 92.06 72 ALA A O 1
ATOM 618 N N . ARG A 1 73 ? -0.386 -2.283 -10.648 1.00 94.50 73 ARG A N 1
ATOM 619 C CA . ARG A 1 73 ? -1.710 -1.737 -10.304 1.00 94.50 73 ARG A CA 1
ATOM 620 C C . ARG A 1 73 ? -2.769 -2.826 -10.184 1.00 94.50 73 ARG A C 1
ATOM 622 O O . ARG A 1 73 ? -3.578 -2.780 -9.264 1.00 94.50 73 ARG A O 1
ATOM 629 N N . PHE A 1 74 ? -2.749 -3.826 -11.064 1.00 94.62 74 PHE A N 1
ATOM 630 C CA . PHE A 1 74 ? -3.618 -4.998 -10.957 1.00 94.62 74 PHE A CA 1
ATOM 631 C C . PHE A 1 74 ? -3.350 -5.775 -9.662 1.00 94.62 74 PHE A C 1
ATOM 633 O O . PHE A 1 74 ? -4.282 -6.105 -8.929 1.00 94.62 74 PHE A O 1
ATOM 640 N N . LYS A 1 75 ? -2.074 -6.019 -9.337 1.00 95.06 75 LYS A N 1
ATOM 641 C CA . LYS A 1 75 ? -1.676 -6.693 -8.096 1.00 95.06 75 LYS A CA 1
ATOM 642 C C . LYS A 1 75 ? -2.109 -5.900 -6.864 1.00 95.06 75 LYS A C 1
ATOM 644 O O . LYS A 1 75 ? -2.604 -6.500 -5.916 1.00 95.06 75 LYS A O 1
ATOM 649 N N . LEU A 1 76 ? -1.950 -4.577 -6.896 1.00 96.19 76 LEU A N 1
ATOM 650 C CA . LEU A 1 76 ? -2.426 -3.684 -5.847 1.00 96.19 76 LEU A CA 1
ATOM 651 C C . LEU A 1 76 ? -3.948 -3.768 -5.722 1.00 96.19 76 LEU A C 1
ATOM 653 O O . LEU A 1 76 ? -4.449 -3.984 -4.636 1.00 96.19 76 LEU A O 1
ATOM 657 N N . GLY A 1 77 ? -4.691 -3.686 -6.826 1.00 95.00 77 GLY A N 1
ATOM 658 C CA . GLY A 1 77 ? -6.156 -3.713 -6.821 1.00 95.00 77 GLY A CA 1
ATOM 659 C C . GLY A 1 77 ? -6.781 -4.981 -6.230 1.00 95.00 77 GLY A C 1
ATOM 660 O O . GLY A 1 77 ? -7.894 -4.902 -5.713 1.00 95.00 77 GLY A O 1
ATOM 661 N N . ASN A 1 78 ? -6.067 -6.108 -6.280 1.00 95.12 78 ASN A N 1
ATOM 662 C CA . ASN A 1 78 ? -6.477 -7.389 -5.692 1.00 95.12 78 ASN A CA 1
ATOM 663 C C . ASN A 1 78 ? -5.933 -7.619 -4.275 1.00 95.12 78 ASN A C 1
ATOM 665 O O . ASN A 1 78 ? -6.246 -8.635 -3.656 1.00 95.12 78 ASN A O 1
ATOM 669 N N . LEU A 1 79 ? -5.085 -6.721 -3.774 1.00 95.31 79 LEU A N 1
ATOM 670 C CA . LEU A 1 79 ? -4.578 -6.799 -2.417 1.00 95.31 79 LEU A CA 1
ATOM 671 C C . LEU A 1 79 ? -5.708 -6.453 -1.441 1.00 95.31 79 LEU A C 1
ATOM 673 O O . LEU A 1 79 ? -6.427 -5.474 -1.626 1.00 95.31 79 LEU A O 1
ATOM 677 N N . VAL A 1 80 ? -5.861 -7.279 -0.414 1.00 94.69 80 VAL A N 1
ATOM 678 C CA . VAL A 1 80 ? -6.792 -7.066 0.695 1.00 94.69 80 VAL A CA 1
ATOM 679 C C . VAL A 1 80 ? -6.070 -7.334 2.007 1.00 94.69 80 VAL A C 1
ATOM 681 O O . VAL A 1 80 ? -5.070 -8.070 2.028 1.00 94.69 80 VAL A O 1
ATOM 684 N N . GLN A 1 81 ? -6.560 -6.720 3.083 1.00 94.50 81 GLN A N 1
ATOM 685 C CA . GLN A 1 81 ? -6.072 -6.991 4.432 1.00 94.50 81 GLN A CA 1
ATOM 686 C C . GLN A 1 81 ? -6.325 -8.470 4.756 1.00 94.50 81 GLN A C 1
ATOM 688 O O . GLN A 1 81 ? -7.346 -9.028 4.363 1.00 94.50 81 GLN A O 1
ATOM 693 N N . GLN A 1 82 ? -5.370 -9.142 5.394 1.00 93.50 82 GLN A N 1
ATOM 694 C CA . GLN A 1 82 ? -5.578 -10.511 5.871 1.00 93.50 82 GLN A CA 1
ATOM 695 C C . GLN A 1 82 ? -6.325 -10.510 7.208 1.00 93.50 82 GLN A C 1
ATOM 697 O O . GLN A 1 82 ? -6.338 -9.513 7.935 1.00 93.50 82 GLN A O 1
ATOM 702 N N . ASP A 1 83 ? -6.958 -11.635 7.537 1.00 88.31 83 ASP A N 1
ATOM 703 C CA . ASP A 1 83 ? -7.552 -11.829 8.858 1.00 88.31 83 ASP A CA 1
ATOM 704 C C . ASP A 1 83 ? -6.462 -11.703 9.933 1.00 88.31 83 ASP A C 1
ATOM 706 O O . ASP A 1 83 ? -5.350 -12.204 9.764 1.00 88.31 83 ASP A O 1
ATOM 710 N N . ASP A 1 84 ? -6.769 -10.970 11.004 1.00 87.62 84 ASP A N 1
ATOM 711 C CA . ASP A 1 84 ? -5.850 -10.654 12.109 1.00 87.62 84 ASP A CA 1
ATOM 712 C C . ASP A 1 84 ? -4.549 -9.912 11.721 1.00 87.62 84 ASP A C 1
ATOM 714 O O . ASP A 1 84 ? -3.639 -9.765 12.541 1.00 87.62 84 ASP A O 1
ATOM 718 N N . GLU A 1 85 ? -4.445 -9.382 10.499 1.00 91.88 85 GLU A N 1
ATOM 719 C CA . GLU A 1 85 ? -3.297 -8.574 10.087 1.00 91.88 85 GLU A CA 1
ATOM 720 C C . GLU A 1 85 ? -3.379 -7.154 10.657 1.00 91.88 85 GLU A C 1
ATOM 722 O O . GLU A 1 85 ? -4.345 -6.426 10.419 1.00 91.88 85 GLU A O 1
ATOM 727 N N . LEU A 1 86 ? -2.321 -6.734 11.357 1.00 92.69 86 LEU A N 1
ATOM 728 C CA . LEU A 1 86 ? -2.177 -5.364 11.853 1.00 92.69 86 LEU A CA 1
ATOM 729 C C . LEU A 1 86 ? -2.084 -4.358 10.703 1.00 92.69 86 LEU A C 1
ATOM 731 O O . LEU A 1 86 ? -1.432 -4.608 9.682 1.00 92.69 86 LEU A O 1
ATOM 735 N N . MET A 1 87 ? -2.645 -3.169 10.912 1.00 94.31 87 MET A N 1
ATOM 736 C CA . MET A 1 87 ? -2.672 -2.110 9.905 1.00 94.31 87 MET A CA 1
ATOM 737 C C . MET A 1 87 ? -1.270 -1.709 9.432 1.00 94.31 87 MET A C 1
ATOM 739 O O . MET A 1 87 ? -1.064 -1.465 8.245 1.00 94.31 87 MET A O 1
ATOM 743 N N . ALA A 1 88 ? -0.284 -1.678 10.334 1.00 93.81 88 ALA A N 1
ATOM 744 C CA . ALA A 1 88 ? 1.095 -1.329 9.993 1.00 93.81 88 ALA A CA 1
ATOM 745 C C . ALA A 1 88 ? 1.724 -2.321 8.995 1.00 93.81 88 ALA A C 1
ATOM 747 O O . ALA A 1 88 ? 2.377 -1.911 8.031 1.00 93.81 88 ALA A O 1
ATOM 748 N N . THR A 1 89 ? 1.489 -3.622 9.194 1.00 95.19 89 THR A N 1
ATOM 749 C CA . THR A 1 89 ? 1.965 -4.687 8.298 1.00 95.19 89 THR A CA 1
ATOM 750 C C . THR A 1 89 ? 1.260 -4.615 6.949 1.00 95.19 89 THR A C 1
ATOM 752 O O . THR A 1 89 ? 1.908 -4.686 5.900 1.00 95.19 89 THR A O 1
ATOM 755 N N . TYR A 1 90 ? -0.055 -4.393 6.974 1.00 96.38 90 TYR A N 1
ATOM 756 C CA . TYR A 1 90 ? -0.847 -4.251 5.761 1.00 96.38 90 TYR A CA 1
ATOM 757 C C . TYR A 1 90 ? -0.382 -3.055 4.918 1.00 96.38 90 TYR A C 1
ATOM 759 O O . TYR A 1 90 ? -0.090 -3.191 3.727 1.00 96.38 90 TYR A O 1
ATOM 767 N N . TYR A 1 91 ? -0.202 -1.896 5.554 1.00 96.50 91 TYR A N 1
ATOM 768 C CA . TYR A 1 91 ? 0.332 -0.693 4.923 1.00 96.50 91 TYR A CA 1
ATOM 769 C C . TYR A 1 91 ? 1.712 -0.920 4.290 1.00 96.50 91 TYR A C 1
ATOM 771 O O . TYR A 1 91 ? 1.942 -0.500 3.154 1.00 96.50 91 TYR A O 1
ATOM 779 N N . ALA A 1 92 ? 2.617 -1.629 4.973 1.00 96.50 92 ALA A N 1
ATOM 780 C CA . ALA A 1 92 ? 3.937 -1.942 4.429 1.00 96.50 92 ALA A CA 1
ATOM 781 C C . ALA A 1 92 ? 3.842 -2.737 3.113 1.00 96.50 92 ALA A C 1
ATOM 783 O O . ALA A 1 92 ? 4.516 -2.400 2.137 1.00 96.50 92 ALA A O 1
ATOM 784 N N . ARG A 1 93 ? 2.952 -3.737 3.040 1.00 96.75 93 ARG A N 1
ATOM 785 C CA . ARG A 1 93 ? 2.713 -4.517 1.810 1.00 96.75 93 ARG A CA 1
ATOM 786 C C . ARG A 1 93 ? 2.152 -3.662 0.679 1.00 96.75 93 ARG A C 1
ATOM 788 O O . ARG A 1 93 ? 2.618 -3.787 -0.454 1.00 96.75 93 ARG A O 1
ATOM 795 N N . ILE A 1 94 ? 1.177 -2.801 0.977 1.00 96.69 94 ILE A N 1
ATOM 796 C CA . ILE A 1 94 ? 0.602 -1.874 -0.008 1.00 96.69 94 ILE A CA 1
ATOM 797 C C . ILE A 1 94 ? 1.712 -0.977 -0.568 1.00 96.69 94 ILE A C 1
ATOM 799 O O . ILE A 1 94 ? 1.866 -0.872 -1.785 1.00 96.69 94 ILE A O 1
ATOM 803 N N . ARG A 1 95 ? 2.528 -0.382 0.311 1.00 96.25 95 ARG A N 1
ATOM 804 C CA . ARG A 1 95 ? 3.598 0.548 -0.065 1.00 96.25 95 ARG A CA 1
ATOM 805 C C . ARG A 1 95 ? 4.643 -0.093 -0.977 1.00 96.25 95 ARG A C 1
ATOM 807 O O . ARG A 1 95 ? 5.057 0.529 -1.951 1.00 96.25 95 ARG A O 1
ATOM 814 N N . GLU A 1 96 ? 5.042 -1.337 -0.715 1.00 94.75 96 GLU A N 1
ATOM 815 C CA . GLU A 1 96 ? 6.002 -2.052 -1.570 1.00 94.75 96 GLU A CA 1
ATOM 816 C C . GLU A 1 96 ? 5.486 -2.286 -2.997 1.00 94.75 96 GLU A C 1
ATOM 818 O O . GLU A 1 96 ? 6.259 -2.257 -3.957 1.00 94.75 96 GLU A O 1
ATOM 823 N N . ILE A 1 97 ? 4.179 -2.496 -3.164 1.00 94.12 97 ILE A N 1
ATOM 824 C CA . ILE A 1 97 ? 3.572 -2.654 -4.491 1.00 94.12 97 ILE A CA 1
ATOM 825 C C . ILE A 1 97 ? 3.343 -1.285 -5.145 1.00 94.12 97 ILE A C 1
ATOM 827 O O . ILE A 1 97 ? 3.589 -1.137 -6.344 1.00 94.12 97 ILE A O 1
ATOM 831 N N . ALA A 1 98 ? 2.931 -0.276 -4.371 1.00 94.88 98 ALA A N 1
ATOM 832 C CA . ALA A 1 98 ? 2.668 1.079 -4.854 1.00 94.88 98 ALA A CA 1
ATOM 833 C C . ALA A 1 98 ? 3.894 1.716 -5.532 1.00 94.88 98 ALA A C 1
ATOM 835 O O . ALA A 1 98 ? 3.739 2.321 -6.593 1.00 94.88 98 ALA A O 1
ATOM 836 N N . LYS A 1 99 ? 5.110 1.464 -5.018 1.00 92.56 99 LYS A N 1
ATOM 837 C CA . LYS A 1 99 ? 6.386 1.895 -5.634 1.00 92.56 99 LYS A CA 1
ATOM 838 C C . LYS A 1 99 ? 6.526 1.489 -7.108 1.00 92.56 99 LYS A C 1
ATOM 840 O O . LYS A 1 99 ? 7.146 2.193 -7.894 1.00 92.56 99 LYS A O 1
ATOM 845 N N . LYS A 1 100 ? 5.935 0.354 -7.499 1.00 90.88 100 LYS A N 1
ATOM 846 C CA . LYS A 1 100 ? 6.003 -0.203 -8.865 1.00 90.88 100 LYS A CA 1
ATOM 847 C C . LYS A 1 100 ? 4.853 0.257 -9.765 1.00 90.88 100 LYS A C 1
ATOM 849 O O . LYS A 1 100 ? 4.800 -0.101 -10.937 1.00 90.88 100 LYS A O 1
ATOM 854 N N . CYS A 1 101 ? 3.894 1.005 -9.222 1.00 91.50 101 CYS A N 1
ATOM 855 C CA . CYS A 1 101 ? 2.685 1.424 -9.935 1.00 91.50 101 CYS A CA 1
ATO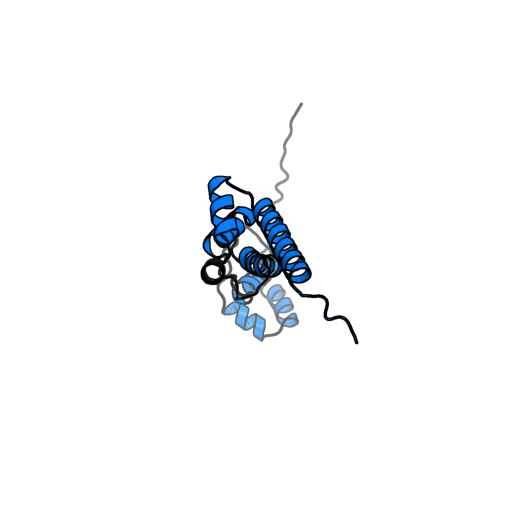M 856 C C . CYS A 1 101 ? 2.845 2.764 -10.670 1.00 91.50 101 CYS A C 1
ATOM 858 O O . CYS A 1 101 ? 1.951 3.140 -11.441 1.00 91.50 101 CYS A O 1
ATOM 860 N N . SER A 1 102 ? 3.950 3.481 -10.425 1.00 91.12 102 SER A N 1
ATOM 861 C CA . SER A 1 102 ? 4.242 4.805 -10.993 1.00 91.12 102 SER A CA 1
ATOM 862 C C . SER A 1 102 ? 3.060 5.775 -10.825 1.00 91.12 102 SER A C 1
ATOM 864 O O . SER A 1 102 ? 2.531 6.301 -11.809 1.00 91.12 102 SER A O 1
ATOM 866 N N . TYR A 1 103 ? 2.568 5.931 -9.592 1.00 92.44 103 TYR A N 1
ATOM 867 C CA . TYR A 1 103 ? 1.542 6.925 -9.264 1.00 92.44 103 TYR A CA 1
ATOM 868 C C . TYR A 1 103 ? 2.150 8.329 -9.200 1.00 92.44 103 TYR A C 1
ATOM 870 O O . TYR A 1 103 ? 3.317 8.485 -8.855 1.00 92.44 103 TYR A O 1
ATOM 878 N N . THR A 1 104 ? 1.362 9.352 -9.538 1.00 93.56 104 THR A N 1
ATOM 879 C CA . THR A 1 104 ? 1.785 10.755 -9.387 1.00 93.56 104 THR A CA 1
ATOM 880 C C . THR A 1 104 ? 1.867 11.145 -7.915 1.00 93.56 104 THR A C 1
ATOM 882 O O . THR A 1 104 ? 2.835 11.776 -7.504 1.00 93.56 104 THR A O 1
ATOM 885 N N . ASP A 1 105 ? 0.872 10.727 -7.133 1.00 95.38 105 ASP A N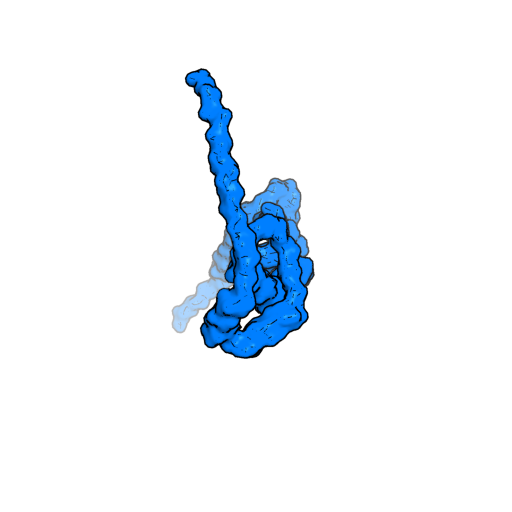 1
ATOM 886 C CA . ASP A 1 105 ? 0.877 10.802 -5.677 1.00 95.38 105 ASP A CA 1
ATOM 887 C C . ASP A 1 105 ? 0.684 9.388 -5.121 1.00 95.38 105 ASP A C 1
ATOM 889 O O . ASP A 1 105 ? -0.395 8.796 -5.210 1.00 95.38 105 ASP A O 1
ATOM 893 N N . GLU A 1 106 ? 1.767 8.810 -4.603 1.00 94.38 106 GLU A N 1
ATOM 894 C CA . GLU A 1 106 ? 1.739 7.474 -4.012 1.00 94.38 106 GLU A CA 1
ATOM 895 C C . GLU A 1 106 ? 0.896 7.435 -2.735 1.00 94.38 106 GLU A C 1
ATOM 897 O O . GLU A 1 106 ? 0.208 6.446 -2.493 1.00 94.38 106 GLU A O 1
ATOM 902 N N . ASN A 1 107 ? 0.920 8.496 -1.924 1.00 95.06 107 ASN A N 1
ATOM 903 C CA . ASN A 1 107 ? 0.230 8.514 -0.638 1.00 95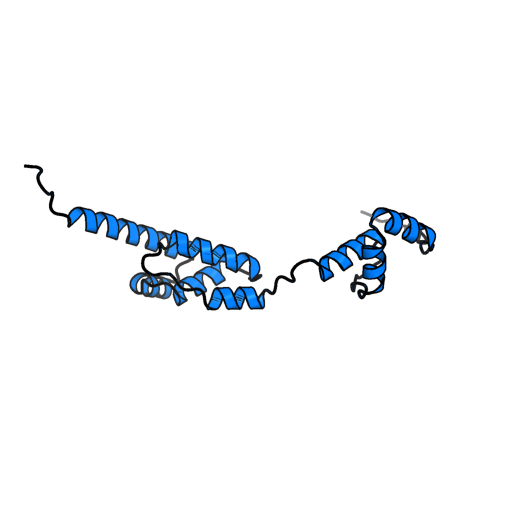.06 107 ASN A CA 1
ATOM 904 C C . ASN A 1 107 ? -1.283 8.587 -0.827 1.00 95.06 107 ASN A C 1
ATOM 906 O O . ASN A 1 107 ? -2.011 7.893 -0.117 1.00 95.06 107 ASN A O 1
ATOM 910 N N . ASP A 1 108 ? -1.752 9.378 -1.793 1.00 95.88 108 ASP A N 1
ATOM 911 C CA . ASP A 1 108 ? -3.177 9.455 -2.126 1.00 95.88 108 ASP A CA 1
ATOM 912 C C . ASP A 1 108 ? -3.687 8.131 -2.718 1.00 95.88 108 ASP A C 1
ATOM 914 O O . ASP A 1 108 ? -4.700 7.593 -2.271 1.00 95.88 108 ASP A O 1
ATOM 918 N N . ALA A 1 109 ? -2.917 7.506 -3.617 1.00 95.94 109 ALA A N 1
ATOM 919 C CA . ALA A 1 109 ? -3.266 6.192 -4.161 1.00 95.94 109 ALA A CA 1
ATOM 920 C C . ALA A 1 109 ? -3.302 5.093 -3.080 1.00 95.94 109 ALA A C 1
ATOM 922 O O . ALA A 1 109 ? -4.192 4.236 -3.082 1.00 95.94 109 ALA A O 1
ATOM 923 N N . ILE A 1 110 ? -2.349 5.111 -2.141 1.00 96.94 110 ILE A N 1
ATOM 924 C CA . ILE A 1 110 ? -2.330 4.189 -1.000 1.00 96.94 110 ILE A CA 1
ATOM 925 C C . ILE A 1 110 ? -3.535 4.444 -0.091 1.00 96.94 110 ILE A C 1
ATOM 927 O O . ILE A 1 110 ? -4.186 3.485 0.324 1.00 96.94 110 ILE A O 1
ATOM 931 N N . ARG A 1 111 ? -3.860 5.710 0.190 1.00 96.50 111 ARG A N 1
ATOM 932 C CA . ARG A 1 111 ? -5.022 6.102 0.996 1.00 96.50 111 ARG A CA 1
ATOM 933 C C . ARG A 1 111 ? -6.319 5.550 0.410 1.00 96.50 111 ARG A C 1
ATOM 935 O O . ARG A 1 111 ? -7.060 4.868 1.120 1.00 96.50 111 ARG A O 1
ATOM 942 N N . ASP A 1 112 ? -6.565 5.791 -0.873 1.00 96.19 112 ASP A N 1
ATOM 943 C CA . ASP A 1 112 ? -7.768 5.326 -1.570 1.00 96.19 112 ASP A CA 1
ATOM 944 C C . ASP A 1 112 ? -7.882 3.801 -1.537 1.00 96.19 112 ASP A C 1
ATOM 946 O O . ASP A 1 112 ? -8.947 3.233 -1.261 1.00 96.19 112 ASP A O 1
ATOM 950 N N . HIS A 1 113 ? -6.760 3.119 -1.772 1.00 96.75 113 HIS A N 1
ATOM 951 C CA . HIS A 1 113 ? -6.709 1.668 -1.708 1.00 96.75 113 HIS A CA 1
ATOM 952 C C . HIS A 1 113 ? -7.016 1.145 -0.297 1.00 96.75 113 HIS A C 1
ATOM 954 O O . HIS A 1 113 ? -7.784 0.191 -0.146 1.00 96.75 113 HIS A O 1
ATOM 960 N N . LEU A 1 114 ? -6.471 1.787 0.736 1.00 96.06 114 LEU A N 1
ATOM 961 C CA . LEU A 1 114 ? -6.651 1.403 2.133 1.00 96.06 114 LEU A CA 1
ATOM 962 C C . LEU A 1 114 ? -8.113 1.590 2.570 1.00 96.06 114 LEU A C 1
ATOM 964 O O . LEU A 1 114 ? -8.708 0.655 3.103 1.00 96.06 114 LEU A O 1
ATOM 968 N N . ILE A 1 115 ? -8.743 2.721 2.231 1.00 95.88 115 ILE A N 1
ATOM 969 C CA . ILE A 1 115 ? -10.179 2.964 2.478 1.00 95.88 115 ILE A CA 1
ATOM 970 C C . ILE A 1 115 ? -11.044 1.883 1.812 1.00 95.88 115 ILE A C 1
ATOM 972 O O . ILE A 1 115 ? -12.006 1.395 2.411 1.00 95.88 115 ILE A O 1
ATOM 976 N N . LYS A 1 116 ? -10.699 1.472 0.585 1.00 95.38 116 LYS A N 1
ATOM 977 C CA . LYS A 1 116 ? -11.445 0.449 -0.161 1.00 95.38 116 LYS A CA 1
ATOM 978 C C . LYS A 1 116 ? -11.354 -0.946 0.473 1.00 95.38 116 LYS A C 1
ATOM 980 O O . LYS A 1 116 ? -12.336 -1.688 0.443 1.00 95.38 116 LYS A O 1
ATOM 985 N N . THR A 1 117 ? -10.193 -1.317 1.012 1.00 95.50 117 THR A N 1
ATOM 986 C CA . THR A 1 117 ? -9.836 -2.723 1.297 1.00 95.50 117 THR A CA 1
ATOM 987 C C . THR A 1 117 ? -9.653 -3.064 2.776 1.00 95.50 117 THR A C 1
ATOM 989 O O . THR A 1 117 ? -9.603 -4.242 3.115 1.00 95.50 117 THR A O 1
ATOM 992 N N . MET A 1 118 ? -9.598 -2.072 3.670 1.00 93.62 118 MET A N 1
ATOM 993 C CA . MET A 1 118 ? -9.440 -2.290 5.115 1.00 93.62 118 MET A CA 1
ATOM 994 C C . MET A 1 118 ? -10.614 -3.049 5.750 1.00 93.62 118 MET A C 1
ATOM 996 O O . MET A 1 118 ? -11.764 -2.811 5.398 1.00 93.62 118 MET A O 1
ATOM 1000 N N . HIS A 1 119 ? -10.386 -3.873 6.767 1.00 92.56 119 HIS A N 1
ATOM 1001 C CA . HIS A 1 119 ? -11.469 -4.606 7.443 1.00 92.56 119 HIS A CA 1
ATOM 1002 C C . HIS A 1 119 ? -12.309 -3.735 8.386 1.00 92.56 119 HIS A C 1
ATOM 1004 O O . HIS A 1 119 ? -13.517 -3.933 8.534 1.00 92.56 119 HIS A O 1
ATOM 1010 N N . ASN A 1 120 ? -11.689 -2.740 9.023 1.00 92.19 120 ASN A N 1
ATOM 1011 C CA . ASN A 1 120 ? -12.356 -1.932 10.037 1.00 92.19 120 ASN A CA 1
ATOM 1012 C C . ASN A 1 120 ? -13.285 -0.875 9.412 1.00 92.19 120 ASN A C 1
ATOM 1014 O O . ASN A 1 120 ? -12.863 0.228 9.055 1.00 92.19 120 ASN A O 1
ATOM 1018 N N . ASN A 1 121 ? -14.578 -1.198 9.333 1.00 94.00 121 ASN A N 1
ATOM 1019 C CA . ASN A 1 121 ? -15.586 -0.297 8.775 1.00 94.00 121 ASN A CA 1
ATOM 1020 C C . ASN A 1 121 ? -15.791 0.985 9.609 1.00 94.00 121 ASN A C 1
ATOM 1022 O O . ASN A 1 121 ? -16.149 2.023 9.061 1.00 94.00 121 ASN A O 1
ATOM 1026 N N . ALA A 1 122 ? -15.538 0.958 10.923 1.00 93.94 122 ALA A N 1
ATOM 1027 C CA . ALA A 1 122 ? -15.691 2.148 11.761 1.00 93.94 122 ALA A CA 1
ATOM 1028 C C . ALA A 1 122 ? -14.648 3.219 11.406 1.00 93.94 122 ALA A C 1
ATOM 1030 O O . ALA A 1 122 ? -15.000 4.387 11.239 1.00 93.94 122 ALA A O 1
ATOM 1031 N N . ILE A 1 123 ? -13.387 2.813 11.224 1.00 94.94 123 ILE A N 1
ATOM 1032 C CA . ILE A 1 123 ? -12.320 3.716 10.767 1.00 94.94 123 ILE A CA 1
ATOM 1033 C C . ILE A 1 123 ? -12.614 4.182 9.338 1.00 94.94 123 ILE A C 1
ATOM 1035 O O . ILE A 1 123 ? -12.517 5.374 9.063 1.00 94.94 123 ILE A O 1
ATOM 1039 N N . ARG A 1 124 ? -13.072 3.282 8.455 1.00 95.94 124 ARG A N 1
ATOM 1040 C CA . ARG A 1 124 ? -13.447 3.621 7.072 1.00 95.94 124 ARG A CA 1
ATOM 1041 C C . ARG A 1 124 ? -14.481 4.748 7.005 1.00 95.94 124 ARG A C 1
ATOM 1043 O O . ARG A 1 124 ? -14.292 5.722 6.281 1.00 95.94 124 ARG A O 1
ATOM 1050 N N . VAL A 1 125 ? -15.563 4.640 7.778 1.00 96.31 125 VAL A N 1
ATOM 1051 C CA . VAL A 1 125 ? -16.628 5.654 7.811 1.00 96.31 125 VAL A CA 1
ATOM 1052 C C . VAL A 1 125 ? -16.108 6.989 8.350 1.00 96.31 125 VAL A C 1
ATOM 1054 O O . VAL A 1 125 ? -16.421 8.036 7.782 1.00 96.31 125 VAL A O 1
ATOM 1057 N N . LYS A 1 126 ? -15.293 6.974 9.416 1.00 95.75 126 LYS A N 1
ATOM 1058 C CA . LYS A 1 126 ? -14.677 8.196 9.960 1.00 95.75 126 LYS A CA 1
ATOM 1059 C C . LYS A 1 126 ? -13.738 8.861 8.949 1.00 95.75 126 LYS A C 1
ATOM 1061 O O . LYS A 1 126 ? -13.827 10.073 8.763 1.00 95.75 126 LYS A O 1
ATOM 1066 N N . ALA A 1 127 ? -12.905 8.072 8.270 1.00 96.25 127 ALA A N 1
ATOM 1067 C CA . ALA A 1 127 ? -11.954 8.553 7.274 1.00 96.25 127 ALA A CA 1
ATOM 1068 C C . ALA A 1 127 ? -12.655 9.263 6.112 1.00 96.25 127 ALA A C 1
ATOM 1070 O O . ALA A 1 127 ? -12.276 10.377 5.758 1.00 96.25 127 ALA A O 1
ATOM 1071 N N . ILE A 1 128 ? -13.724 8.662 5.573 1.00 95.75 128 ILE A N 1
ATOM 1072 C CA . ILE A 1 128 ? -14.518 9.258 4.488 1.00 95.75 128 ILE A CA 1
ATOM 1073 C C . ILE A 1 128 ? -15.217 10.535 4.965 1.00 95.75 128 ILE A C 1
ATOM 1075 O O . ILE A 1 128 ? -15.183 11.550 4.275 1.00 95.75 128 ILE A O 1
ATOM 1079 N N . ARG A 1 129 ? -15.837 10.509 6.152 1.00 96.62 129 ARG A N 1
ATOM 1080 C CA . ARG A 1 129 ? -16.575 11.660 6.694 1.00 96.62 129 ARG A CA 1
ATOM 1081 C C . ARG A 1 129 ? -15.679 12.880 6.915 1.00 96.62 129 ARG A C 1
ATOM 1083 O O . ARG A 1 129 ? -16.111 13.997 6.651 1.00 96.62 129 ARG A O 1
ATOM 1090 N N . ASN A 1 130 ? -14.478 12.663 7.441 1.00 95.12 130 ASN A N 1
ATOM 1091 C CA . ASN A 1 130 ? -13.567 13.732 7.847 1.00 95.12 130 ASN A CA 1
ATOM 1092 C C . ASN A 1 130 ? -12.509 14.058 6.783 1.00 95.12 130 ASN A C 1
ATOM 1094 O O . ASN A 1 130 ? -11.694 14.945 7.009 1.00 95.12 130 ASN A O 1
ATOM 1098 N N . ASN A 1 131 ? -12.520 13.352 5.647 1.00 93.19 131 ASN A N 1
ATOM 1099 C CA . ASN A 1 131 ? -11.509 13.441 4.594 1.00 93.19 131 ASN A CA 1
ATOM 1100 C C . ASN A 1 131 ? -10.076 13.311 5.140 1.00 93.19 131 ASN A C 1
ATOM 1102 O O . ASN A 1 131 ? -9.213 14.146 4.875 1.00 93.19 131 ASN A O 1
ATOM 1106 N N . TRP A 1 132 ? -9.851 12.265 5.937 1.00 96.31 132 TRP A N 1
ATOM 1107 C CA . TRP A 1 132 ? -8.552 12.013 6.550 1.00 96.31 132 TRP A CA 1
ATOM 1108 C C . TRP A 1 132 ? -7.457 11.767 5.510 1.00 96.31 132 TRP A C 1
ATOM 1110 O O . TRP A 1 132 ? -7.681 11.192 4.441 1.00 96.31 132 TRP A O 1
ATOM 1120 N N . THR A 1 133 ? -6.253 12.191 5.861 1.00 96.75 133 THR A N 1
ATOM 1121 C CA . THR A 1 133 ? -4.992 11.878 5.198 1.00 96.75 133 THR A CA 1
ATOM 1122 C C . THR A 1 133 ? -4.561 10.443 5.502 1.00 96.75 133 THR A C 1
ATOM 1124 O O . THR A 1 133 ? -5.045 9.803 6.438 1.00 96.75 133 THR A O 1
ATOM 1127 N N . LEU A 1 134 ? -3.607 9.922 4.724 1.00 95.88 134 LEU A N 1
ATOM 1128 C CA . LEU A 1 134 ? -3.030 8.597 4.965 1.00 95.88 134 LEU A CA 1
ATOM 1129 C C . LEU A 1 134 ? -2.500 8.453 6.402 1.00 95.88 134 LEU A C 1
ATOM 1131 O O . LEU A 1 134 ? -2.728 7.430 7.042 1.00 95.88 134 LEU A O 1
ATOM 1135 N N . GLN A 1 135 ? -1.817 9.480 6.908 1.00 96.19 135 GLN A N 1
ATOM 1136 C CA . GLN A 1 135 ? -1.226 9.455 8.241 1.00 96.19 135 GLN A CA 1
ATOM 1137 C C . GLN A 1 135 ? -2.294 9.372 9.338 1.00 96.19 135 GLN A C 1
ATOM 1139 O O . GLN A 1 135 ? -2.188 8.518 10.212 1.00 96.19 135 GLN A O 1
ATOM 1144 N N . GLU A 1 136 ? -3.358 10.173 9.247 1.00 96.44 136 GLU A N 1
ATOM 1145 C CA . GLU A 1 136 ? -4.460 10.149 10.220 1.00 96.44 136 GLU A CA 1
ATOM 1146 C C . GLU A 1 136 ? -5.158 8.781 10.270 1.00 96.44 136 GLU A C 1
ATOM 1148 O O . GLU A 1 136 ? -5.515 8.303 11.346 1.00 96.44 136 GLU A O 1
ATOM 1153 N N . ILE A 1 137 ? -5.310 8.106 9.123 1.00 96.19 137 ILE A N 1
ATOM 1154 C CA . ILE A 1 137 ? -5.888 6.754 9.087 1.00 96.19 137 ILE A CA 1
ATOM 1155 C C . ILE A 1 137 ? -4.980 5.746 9.803 1.00 96.19 137 ILE A C 1
ATOM 1157 O O . ILE A 1 137 ? -5.474 4.896 10.546 1.00 96.19 137 ILE A O 1
ATOM 1161 N N . LEU A 1 138 ? -3.663 5.827 9.586 1.00 96.06 138 LEU A N 1
ATOM 1162 C CA . LEU A 1 138 ? -2.693 4.936 10.229 1.00 96.06 138 LEU A CA 1
ATOM 1163 C C . LEU A 1 138 ? -2.612 5.181 11.742 1.00 96.06 138 LEU A C 1
ATOM 1165 O O . LEU A 1 138 ? -2.539 4.221 12.508 1.00 96.06 138 LEU A O 1
ATOM 1169 N N . GLU A 1 139 ? -2.666 6.441 12.173 1.00 96.62 139 GLU A N 1
ATOM 1170 C CA . GLU A 1 139 ? -2.672 6.821 13.588 1.00 96.62 139 GLU A CA 1
ATOM 1171 C C . GLU A 1 139 ? -3.936 6.325 14.301 1.00 96.62 139 GLU A C 1
ATOM 1173 O O . GLU A 1 139 ? -3.831 5.646 15.324 1.00 96.62 139 GLU A O 1
ATOM 1178 N N . GLU A 1 140 ? -5.127 6.567 13.742 1.00 95.88 140 GLU A N 1
ATOM 1179 C CA . GLU A 1 140 ? -6.385 6.073 14.322 1.00 95.88 140 GLU A CA 1
ATOM 1180 C C . GLU A 1 140 ? -6.409 4.538 14.384 1.00 95.88 140 GLU A C 1
ATOM 1182 O O . GLU A 1 140 ? -6.890 3.955 15.362 1.00 95.88 140 GLU A O 1
ATOM 1187 N N . ALA A 1 141 ? -5.885 3.863 13.356 1.00 94.81 141 ALA A N 1
ATOM 1188 C CA . ALA A 1 141 ? -5.784 2.410 13.350 1.00 94.81 141 ALA A CA 1
ATOM 1189 C C . ALA A 1 141 ? -4.864 1.901 14.464 1.00 94.81 141 ALA A C 1
ATOM 1191 O O . ALA A 1 141 ? -5.270 1.013 15.212 1.00 94.81 141 ALA A O 1
ATOM 1192 N N . ALA A 1 142 ? -3.689 2.509 14.639 1.00 95.00 142 ALA A N 1
ATOM 1193 C CA . ALA A 1 142 ? -2.764 2.155 15.711 1.00 95.00 142 ALA A CA 1
ATOM 1194 C C . ALA A 1 142 ? -3.380 2.379 17.103 1.00 95.00 142 ALA A C 1
ATOM 1196 O O . ALA A 1 142 ? -3.291 1.503 17.964 1.00 95.00 142 ALA A O 1
ATOM 1197 N N . ILE A 1 143 ? -4.062 3.511 17.316 1.00 95.75 143 ILE A N 1
ATOM 1198 C CA . ILE A 1 143 ? -4.767 3.813 18.574 1.00 95.75 143 ILE A CA 1
ATOM 1199 C C . ILE A 1 143 ? -5.870 2.780 18.832 1.00 95.75 143 ILE A C 1
ATOM 1201 O O . ILE A 1 143 ? -6.015 2.282 19.949 1.00 95.75 143 ILE A O 1
ATOM 1205 N N . THR A 1 144 ? -6.636 2.426 17.799 1.00 93.94 144 THR A N 1
ATOM 1206 C CA . THR A 1 144 ? -7.718 1.441 17.908 1.00 93.94 144 THR A CA 1
ATOM 1207 C C . THR A 1 144 ? -7.176 0.054 18.251 1.00 93.94 144 THR A C 1
ATOM 1209 O O . THR A 1 144 ? -7.716 -0.609 19.136 1.00 93.94 144 THR A O 1
ATOM 1212 N N . GLU A 1 145 ? -6.108 -0.387 17.586 1.00 93.75 145 GLU A N 1
ATOM 1213 C CA . GLU A 1 145 ? -5.455 -1.675 17.844 1.00 93.75 145 GLU A CA 1
ATOM 1214 C C . GLU A 1 145 ? -4.882 -1.735 19.268 1.00 93.75 145 GLU A C 1
ATOM 1216 O O . GLU A 1 145 ? -5.139 -2.695 19.998 1.00 93.75 145 GLU A O 1
ATOM 1221 N N . GLN A 1 146 ? -4.193 -0.681 19.717 1.00 93.81 146 GLN A N 1
ATOM 1222 C CA . GLN A 1 146 ? -3.699 -0.579 21.095 1.00 93.81 146 GLN A CA 1
ATOM 1223 C C . GLN A 1 146 ? -4.838 -0.594 22.120 1.00 93.81 146 GLN A C 1
ATOM 1225 O O . GLN A 1 146 ? -4.774 -1.331 23.104 1.00 93.81 146 GLN A O 1
ATOM 1230 N N . GLY A 1 147 ? -5.910 0.164 21.876 1.00 92.81 147 GLY A N 1
ATOM 1231 C CA . GLY A 1 147 ? -7.087 0.182 22.744 1.00 92.81 147 GLY A CA 1
ATOM 1232 C C . GLY A 1 147 ? -7.768 -1.185 22.838 1.00 92.81 147 GLY A C 1
ATOM 1233 O O . GLY A 1 147 ? -8.218 -1.581 23.913 1.00 92.81 147 GLY A O 1
ATOM 1234 N N . GLN A 1 148 ? -7.800 -1.953 21.744 1.00 90.62 148 GLN A N 1
ATOM 1235 C CA . GLN A 1 148 ? -8.313 -3.325 21.751 1.00 90.62 148 GLN A CA 1
ATOM 1236 C C . GLN A 1 148 ? -7.433 -4.273 22.571 1.00 90.62 148 GLN A C 1
ATOM 1238 O O . GLN A 1 148 ? -7.974 -5.121 23.281 1.00 90.62 148 GLN A O 1
ATOM 1243 N N . LEU A 1 149 ? -6.106 -4.140 22.496 1.00 90.44 149 LEU A N 1
ATOM 1244 C CA . LEU A 1 149 ? -5.178 -4.929 23.313 1.00 90.44 149 LEU A CA 1
ATOM 1245 C C . LEU A 1 149 ? -5.370 -4.632 24.805 1.00 90.44 149 LEU A C 1
ATOM 1247 O O . LEU A 1 149 ? -5.627 -5.549 25.581 1.00 90.44 149 LEU A O 1
ATOM 1251 N N . GLN A 1 150 ? -5.376 -3.354 25.186 1.00 92.19 150 GLN A N 1
ATOM 1252 C CA . GLN A 1 150 ? -5.601 -2.931 26.573 1.00 92.19 150 GLN A CA 1
ATOM 1253 C C . GLN A 1 150 ? -6.972 -3.389 27.097 1.00 92.19 150 GLN A C 1
ATOM 1255 O O . GLN A 1 150 ? -7.095 -3.894 28.212 1.00 92.19 150 GLN A O 1
ATOM 1260 N N . ALA A 1 151 ? -8.023 -3.288 26.277 1.00 92.12 151 ALA A N 1
ATOM 1261 C CA . ALA A 1 151 ? -9.353 -3.766 26.647 1.00 92.12 151 ALA A CA 1
ATOM 1262 C C . ALA A 1 151 ? -9.415 -5.295 26.819 1.00 92.12 151 ALA A C 1
ATOM 1264 O O . ALA A 1 151 ? -10.219 -5.784 27.617 1.00 92.12 151 ALA A O 1
ATOM 1265 N N . LYS A 1 152 ? -8.597 -6.060 26.081 1.00 91.19 152 LYS A N 1
ATOM 1266 C CA . LYS A 1 152 ? -8.462 -7.513 26.269 1.00 91.19 152 LYS A CA 1
ATOM 1267 C C . LYS A 1 152 ? -7.765 -7.833 27.592 1.00 91.19 152 LYS A C 1
ATOM 1269 O O . LYS A 1 152 ? -8.251 -8.707 28.302 1.00 91.19 152 LYS A O 1
ATOM 1274 N N . GLU A 1 153 ? -6.704 -7.108 27.947 1.00 91.56 153 GLU A N 1
ATOM 1275 C CA . GLU A 1 153 ? -5.991 -7.275 29.224 1.00 91.56 153 GLU A CA 1
ATOM 1276 C C . GLU A 1 153 ? -6.902 -7.016 30.432 1.00 91.56 153 GLU A C 1
ATOM 1278 O O . GLU A 1 153 ? -6.929 -7.816 31.361 1.00 91.56 153 GLU A O 1
ATOM 1283 N N . ILE A 1 154 ? -7.726 -5.959 30.392 1.00 90.75 154 ILE A N 1
ATOM 1284 C CA . ILE A 1 154 ? -8.682 -5.637 31.471 1.00 90.75 154 ILE A CA 1
ATOM 1285 C C . ILE A 1 154 ? -9.730 -6.746 31.661 1.00 90.75 154 ILE A C 1
ATOM 1287 O O . ILE A 1 154 ? -10.188 -6.992 32.776 1.00 90.75 154 ILE A O 1
ATOM 1291 N N . LYS A 1 155 ? -10.147 -7.400 30.571 1.00 82.38 155 LYS A N 1
ATOM 1292 C CA . LYS A 1 155 ? -11.184 -8.442 30.597 1.00 82.38 155 LYS A CA 1
ATOM 1293 C C . LYS A 1 155 ? -10.673 -9.804 31.055 1.00 82.38 155 LYS A C 1
ATOM 1295 O O . LYS A 1 155 ? -11.504 -10.643 31.398 1.00 82.38 155 LYS A O 1
ATOM 1300 N N . GLN A 1 156 ? -9.363 -10.054 31.040 1.00 73.25 156 GLN A N 1
ATOM 1301 C CA . GLN A 1 156 ? -8.823 -11.300 31.574 1.00 73.25 156 GLN A CA 1
ATOM 1302 C C . GLN A 1 156 ? -8.917 -11.252 33.107 1.00 73.25 156 GLN A C 1
ATOM 1304 O O . GLN A 1 156 ? -8.263 -10.409 33.727 1.00 73.25 156 GLN A O 1
ATOM 1309 N N . PRO A 1 157 ? -9.737 -12.110 33.751 1.00 58.72 157 PRO A N 1
ATOM 1310 C CA . PRO A 1 157 ? -9.733 -12.189 35.202 1.00 58.72 157 PRO A CA 1
ATOM 1311 C C . PRO A 1 157 ? -8.325 -12.599 35.626 1.00 58.72 157 PRO A C 1
ATOM 1313 O O . PRO A 1 157 ? -7.757 -13.529 35.052 1.00 58.72 157 PRO A O 1
ATOM 1316 N N . LYS A 1 158 ? -7.753 -11.901 36.614 1.00 58.56 158 LYS A N 1
ATOM 1317 C CA . LYS A 1 158 ? -6.523 -12.350 37.269 1.00 58.56 158 LYS A CA 1
ATOM 1318 C C . LYS A 1 158 ? -6.785 -13.773 37.754 1.00 58.56 158 LYS A C 1
ATOM 1320 O O . LYS A 1 158 ? -7.522 -13.957 38.717 1.00 58.56 158 LYS A O 1
ATOM 1325 N N . SER A 1 159 ? -6.238 -14.774 37.071 1.00 54.34 159 SER A N 1
ATOM 1326 C CA . SER A 1 159 ? -6.128 -16.109 37.636 1.00 54.34 159 SER A CA 1
ATOM 1327 C C . SER A 1 159 ? -5.152 -15.968 38.793 1.00 54.34 159 SER A C 1
ATOM 1329 O O . SER A 1 159 ? -3.937 -15.924 38.593 1.00 54.34 159 SER A O 1
ATOM 1331 N N . GLU A 1 160 ? -5.701 -15.758 39.983 1.00 51.16 160 GLU A N 1
ATOM 1332 C CA . GLU A 1 160 ? -4.954 -15.827 41.223 1.00 51.16 160 GLU A CA 1
ATOM 1333 C C . GLU A 1 160 ? -4.282 -17.198 41.259 1.00 51.16 160 GLU A C 1
ATOM 1335 O O . GLU A 1 160 ? -4.926 -18.243 41.179 1.00 51.16 160 GLU A O 1
ATOM 1340 N N . ILE A 1 161 ? -2.954 -17.159 41.269 1.00 49.47 161 ILE A N 1
ATOM 1341 C CA . ILE A 1 161 ? -2.099 -18.306 41.521 1.00 49.47 161 ILE A CA 1
ATOM 1342 C C . ILE A 1 161 ? -2.406 -18.719 42.966 1.00 49.47 161 ILE A C 1
ATOM 1344 O O . ILE A 1 161 ? -2.038 -17.998 43.895 1.00 49.47 161 ILE A O 1
ATOM 1348 N N . CYS A 1 162 ? -3.146 -19.816 43.133 1.00 39.41 162 CYS A N 1
ATOM 1349 C CA . CYS A 1 162 ? -3.182 -20.583 44.377 1.00 39.41 162 CYS A CA 1
ATOM 1350 C C . CYS A 1 162 ? -1.981 -21.526 44.432 1.00 39.41 162 CYS A C 1
ATOM 1352 O O . CYS A 1 162 ? -1.668 -22.136 43.382 1.00 39.41 162 CYS A O 1
#

Secondary structure (DSSP, 8-state):
--------------PPPPHHHHHHHHHHH-HHHHHHHHHSPPP---S---HHHHHHHHHHHHHS----HHHHHHHHHT--PPTT--HHHHHHHHHHHHTTS--SSHHHHHHHHHHHH-S-HHHHHHHHHHT--HHHHHHHHHHHHHHHHHHHHHHS------

Foldseek 3Di:
DDDDDDDPPPPPPPDPDDPVVVVVVCVVVDVVLVVVLVVFDFDPDPDDDDPVVRSVVRCCVVPPDPLPLVVLVVVLLPDAADVPHQPVNSLVVSLVSLVSNPDPDSQVVSVVSCLVHPPDVVLSVVCVVVVDGSVVSNVVSVVVVVVVVVVVVVPDPPPPDD

Sequence (162 aa):
MEAEYRATIQIFRYRRPTTKERRTYYIRIGQEIADLDDSIPDPALEGNQNEYTRLIHKLDQHFLPRENKDYARFKLGNLVQQDDELMATYYARIREIAKKCSYTDENDAIRDHLIKTMHNNAIRVKAIRNNWTLQEILEEAAITEQGQLQAKEIKQPKSEIC